Protein AF-A0A7S3SUM8-F1 (afdb_monomer_lite)

Radius of gyration: 12.82 Å; chains: 1; bounding box: 30×28×34 Å

Sequence (100 aa):
RQQAAVVLANRAAANMGLRKAVAALADAQRAADLDPAYWKAHWRCGLALMMMGVRIERSEQAIAAFKRALSCDGLPPAERENVCKALEAAEHRLREGRDA

Structure (mmCIF, N/CA/C/O backbone):
data_AF-A0A7S3SUM8-F1
#
_entry.id   AF-A0A7S3SUM8-F1
#
loop_
_atom_site.group_PDB
_atom_site.id
_atom_site.type_symbol
_atom_site.label_atom_id
_atom_site.label_alt_id
_atom_site.label_comp_id
_atom_site.label_asym_id
_atom_site.label_entity_id
_atom_site.label_seq_id
_atom_site.pdbx_PDB_ins_code
_atom_site.Cartn_x
_atom_site.Cartn_y
_atom_site.Cartn_z
_atom_site.occupancy
_atom_site.B_iso_or_equiv
_atom_site.auth_seq_id
_atom_site.auth_comp_id
_atom_site.auth_asym_id
_atom_site.auth_atom_id
_atom_site.pdbx_PDB_model_num
ATOM 1 N N . ARG A 1 1 ? -18.098 -0.305 11.570 1.00 64.62 1 ARG A N 1
ATOM 2 C CA . ARG A 1 1 ? -17.381 -0.038 10.293 1.00 64.62 1 ARG A CA 1
ATOM 3 C C . ARG A 1 1 ? -15.864 -0.108 10.484 1.00 64.62 1 ARG A C 1
ATOM 5 O O . ARG A 1 1 ? -15.247 -0.940 9.838 1.00 64.62 1 ARG A O 1
ATOM 12 N N . GLN A 1 2 ? -15.292 0.623 11.446 1.00 75.12 2 GLN A N 1
ATOM 13 C CA . GLN A 1 2 ? -13.844 0.632 11.721 1.00 75.12 2 GLN A CA 1
ATOM 14 C C . GLN A 1 2 ? -13.228 -0.735 12.082 1.00 75.12 2 GLN A C 1
ATOM 16 O O . GLN A 1 2 ? -12.228 -1.136 11.498 1.00 75.12 2 GLN A O 1
ATOM 21 N N . GLN A 1 3 ? -13.857 -1.508 12.978 1.00 83.25 3 GLN A N 1
ATOM 22 C CA . GLN A 1 3 ? -13.370 -2.854 13.330 1.00 83.25 3 GLN A CA 1
ATOM 23 C C . GLN A 1 3 ? -13.282 -3.797 12.118 1.00 83.25 3 GLN A C 1
ATOM 25 O O . GLN A 1 3 ? -12.331 -4.566 12.005 1.00 83.25 3 GLN A O 1
ATOM 30 N N . ALA A 1 4 ? -14.228 -3.703 11.178 1.00 90.38 4 ALA A N 1
ATOM 31 C CA . ALA A 1 4 ? -14.198 -4.509 9.959 1.00 90.38 4 ALA A CA 1
ATOM 32 C C . ALA A 1 4 ? -13.012 -4.130 9.051 1.00 90.38 4 ALA A C 1
ATOM 34 O O . ALA A 1 4 ? -12.371 -5.021 8.496 1.00 90.38 4 ALA A O 1
ATOM 35 N N . ALA A 1 5 ? -12.667 -2.838 8.960 1.00 94.44 5 ALA A N 1
ATOM 36 C CA . ALA A 1 5 ? -11.485 -2.376 8.229 1.00 94.44 5 ALA A CA 1
ATOM 37 C C . ALA A 1 5 ? -10.183 -2.923 8.841 1.00 94.44 5 ALA A C 1
ATOM 39 O O . ALA A 1 5 ? -9.318 -3.414 8.118 1.00 94.44 5 ALA A O 1
ATOM 40 N N . VAL A 1 6 ? -10.065 -2.925 10.174 1.00 96.12 6 VAL A N 1
ATOM 41 C CA . VAL A 1 6 ? -8.894 -3.480 10.878 1.00 96.12 6 VAL A CA 1
ATOM 42 C C . VAL A 1 6 ? -8.730 -4.976 10.606 1.00 96.12 6 VAL A C 1
ATOM 44 O O . VAL A 1 6 ? -7.629 -5.421 10.275 1.00 96.12 6 VAL A O 1
ATOM 47 N N . VAL A 1 7 ? -9.815 -5.754 10.699 1.00 97.06 7 VAL A N 1
ATOM 48 C CA . VAL A 1 7 ? -9.784 -7.204 10.441 1.00 97.06 7 VAL A CA 1
ATOM 49 C C . VAL A 1 7 ? -9.359 -7.500 9.004 1.00 97.06 7 VAL A C 1
ATOM 51 O O . VAL A 1 7 ? -8.460 -8.313 8.790 1.00 97.06 7 VAL A O 1
ATOM 54 N N . LEU A 1 8 ? -9.949 -6.813 8.023 1.00 97.94 8 LEU A N 1
ATOM 55 C CA . LEU A 1 8 ? -9.584 -6.976 6.616 1.00 97.94 8 LEU A CA 1
ATOM 56 C C . LEU A 1 8 ? -8.125 -6.601 6.366 1.00 97.94 8 LEU A C 1
ATOM 58 O O . LEU A 1 8 ? -7.400 -7.350 5.721 1.00 97.94 8 LEU A O 1
ATOM 62 N N . ALA A 1 9 ? -7.648 -5.502 6.943 1.00 97.06 9 ALA A N 1
ATOM 63 C CA . ALA A 1 9 ? -6.266 -5.090 6.760 1.00 97.06 9 ALA A CA 1
ATOM 64 C C . ALA A 1 9 ? -5.272 -6.067 7.427 1.00 97.06 9 ALA A C 1
ATOM 66 O O . ALA A 1 9 ? -4.177 -6.290 6.911 1.00 97.06 9 ALA A O 1
ATOM 67 N N . ASN A 1 10 ? -5.638 -6.700 8.544 1.00 97.88 10 ASN A N 1
ATOM 68 C CA . ASN A 1 10 ? -4.828 -7.766 9.140 1.00 97.88 10 ASN A CA 1
ATOM 69 C C . ASN A 1 10 ? -4.833 -9.038 8.280 1.00 97.88 10 ASN A C 1
ATOM 71 O O . ASN A 1 10 ? -3.781 -9.648 8.093 1.00 97.88 10 ASN A O 1
ATOM 75 N N . ARG A 1 11 ? -5.977 -9.399 7.686 1.00 98.31 11 ARG A N 1
ATOM 76 C CA . ARG A 1 11 ? -6.055 -10.500 6.715 1.00 98.31 11 ARG A CA 1
ATOM 77 C C . ARG A 1 11 ? -5.224 -10.214 5.462 1.00 98.31 11 ARG A C 1
ATOM 79 O O . ARG A 1 11 ? -4.518 -11.104 4.997 1.00 98.31 11 ARG A O 1
ATOM 86 N N . ALA A 1 12 ? -5.204 -8.966 4.989 1.00 98.50 12 ALA A N 1
ATOM 87 C CA . ALA A 1 12 ? -4.323 -8.530 3.910 1.00 98.50 12 ALA A CA 1
ATOM 88 C C . ALA A 1 12 ? -2.846 -8.769 4.259 1.00 98.50 12 ALA A C 1
ATOM 90 O O . ALA A 1 12 ? -2.104 -9.325 3.453 1.00 98.50 12 ALA A O 1
ATOM 91 N N . ALA A 1 13 ? -2.425 -8.418 5.480 1.00 98.44 13 ALA A N 1
ATOM 92 C CA . ALA A 1 13 ? -1.064 -8.676 5.949 1.00 98.44 13 ALA A CA 1
ATOM 93 C C . ALA A 1 13 ? -0.725 -10.176 5.989 1.00 98.44 13 ALA A C 1
ATOM 95 O O . ALA A 1 13 ? 0.343 -10.572 5.525 1.00 98.44 13 ALA A O 1
ATOM 96 N N . ALA A 1 14 ? -1.647 -11.018 6.466 1.00 98.56 14 ALA A N 1
ATOM 97 C CA . ALA A 1 14 ? -1.472 -12.469 6.441 1.00 98.56 14 ALA A CA 1
ATOM 98 C C . ALA A 1 14 ? -1.352 -13.005 5.001 1.00 98.56 14 ALA A C 1
ATOM 100 O O . ALA A 1 14 ? -0.454 -13.791 4.701 1.00 98.56 14 ALA A O 1
ATOM 101 N N . ASN A 1 15 ? -2.197 -12.528 4.082 1.00 98.62 15 ASN A N 1
ATOM 102 C CA . ASN A 1 15 ? -2.123 -12.880 2.664 1.00 98.62 15 ASN A CA 1
ATOM 103 C C . ASN A 1 15 ? -0.790 -12.456 2.025 1.00 98.62 15 ASN A C 1
ATOM 105 O O . ASN A 1 15 ? -0.248 -13.211 1.219 1.00 98.62 15 ASN A O 1
ATOM 109 N N . MET A 1 16 ? -0.220 -11.308 2.411 1.00 98.31 16 MET A N 1
ATOM 110 C CA . MET A 1 16 ? 1.124 -10.907 1.973 1.00 98.31 16 MET A CA 1
ATOM 111 C C . MET A 1 16 ? 2.204 -11.869 2.478 1.00 98.31 16 MET A C 1
ATOM 113 O O . MET A 1 16 ? 3.039 -12.301 1.686 1.00 98.31 16 MET A O 1
ATOM 117 N N . GLY A 1 17 ? 2.148 -12.281 3.749 1.00 98.00 17 GLY A N 1
ATOM 118 C CA . GLY A 1 17 ? 3.053 -13.303 4.298 1.00 98.00 17 GLY A CA 1
ATOM 119 C C . GLY A 1 17 ? 2.968 -14.645 3.558 1.00 98.00 17 GLY A C 1
ATOM 120 O O . GLY A 1 17 ? 3.977 -15.316 3.362 1.00 98.00 17 GLY A O 1
ATOM 121 N N . LEU A 1 18 ? 1.781 -14.990 3.049 1.00 98.25 18 LEU A N 1
ATOM 122 C CA . LEU A 1 18 ? 1.540 -16.166 2.203 1.00 98.25 18 LEU A CA 1
ATOM 123 C C . LEU A 1 18 ? 1.855 -15.940 0.711 1.00 98.25 18 LEU A C 1
ATOM 125 O O . LEU A 1 18 ? 1.533 -16.794 -0.113 1.00 98.25 18 LEU A O 1
ATOM 129 N N . ARG A 1 19 ? 2.435 -14.790 0.338 1.00 97.19 19 ARG A N 1
ATOM 130 C CA . ARG A 1 19 ? 2.706 -14.364 -1.050 1.00 97.19 19 ARG A CA 1
ATOM 131 C C . ARG A 1 19 ? 1.469 -14.311 -1.962 1.00 97.19 19 ARG A C 1
ATOM 133 O O . ARG A 1 19 ? 1.585 -14.299 -3.185 1.00 97.19 19 ARG A O 1
ATOM 140 N N . LYS A 1 20 ? 0.269 -14.204 -1.388 1.00 98.44 20 LYS A N 1
ATOM 141 C CA . LYS A 1 20 ? -1.006 -14.076 -2.110 1.00 98.44 20 LYS A CA 1
ATOM 142 C C . LYS A 1 20 ? -1.318 -12.605 -2.395 1.00 98.44 20 LYS A C 1
ATOM 144 O O . LYS A 1 20 ? -2.261 -12.044 -1.840 1.00 98.44 20 LYS A O 1
ATOM 149 N N . ALA A 1 21 ? -0.528 -11.978 -3.269 1.00 98.06 21 ALA A N 1
ATOM 150 C CA . ALA A 1 21 ? -0.596 -10.535 -3.529 1.00 98.06 21 ALA A CA 1
ATOM 151 C C . ALA A 1 21 ? -1.995 -10.047 -3.961 1.00 98.06 21 ALA A C 1
ATOM 153 O O . ALA A 1 21 ? -2.462 -9.017 -3.486 1.00 98.06 21 ALA A O 1
ATOM 154 N N . VAL A 1 22 ? -2.700 -10.798 -4.817 1.00 98.25 22 VAL A N 1
ATOM 155 C CA . VAL A 1 22 ? -4.041 -10.413 -5.309 1.00 98.25 22 VAL A CA 1
ATOM 156 C C . VAL A 1 22 ? -5.077 -10.418 -4.184 1.00 98.25 22 VAL A C 1
ATOM 158 O O . VAL A 1 22 ? -5.850 -9.472 -4.053 1.00 98.25 22 VAL A O 1
ATOM 161 N N . ALA A 1 23 ? -5.057 -11.447 -3.334 1.00 98.50 23 ALA A N 1
ATOM 162 C CA . ALA A 1 23 ? -5.947 -11.523 -2.178 1.00 98.50 23 ALA A CA 1
ATOM 163 C C . ALA A 1 23 ? -5.626 -10.428 -1.148 1.00 98.50 23 ALA A C 1
ATOM 165 O O . ALA A 1 23 ? -6.535 -9.817 -0.592 1.00 98.50 23 ALA A O 1
ATOM 166 N N . ALA A 1 24 ? -4.338 -10.140 -0.935 1.00 98.75 24 ALA A N 1
ATOM 167 C CA . ALA A 1 24 ? -3.911 -9.048 -0.070 1.00 98.75 24 ALA A CA 1
ATOM 168 C C . ALA A 1 24 ? -4.413 -7.687 -0.565 1.00 98.75 24 ALA A C 1
ATOM 170 O O . ALA A 1 24 ? -4.932 -6.910 0.234 1.00 98.75 24 ALA A O 1
ATOM 171 N N . LEU A 1 25 ? -4.305 -7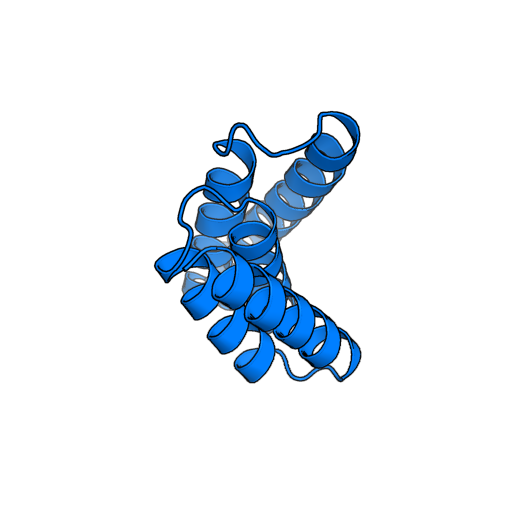.418 -1.869 1.00 98.69 25 LEU A N 1
ATOM 172 C CA . LEU A 1 25 ? -4.802 -6.180 -2.461 1.00 98.69 25 LEU A CA 1
ATOM 173 C C . LEU A 1 25 ? -6.318 -6.050 -2.290 1.00 98.69 25 LEU A C 1
ATOM 175 O O . LEU A 1 25 ? -6.783 -5.005 -1.851 1.00 98.69 25 LEU A O 1
ATOM 179 N N . ALA A 1 26 ? -7.081 -7.109 -2.575 1.00 98.62 26 ALA A N 1
ATOM 180 C CA . ALA A 1 26 ? -8.537 -7.091 -2.430 1.00 98.62 26 ALA A CA 1
ATOM 181 C C . ALA A 1 26 ? -8.973 -6.768 -0.988 1.00 98.62 26 ALA A C 1
ATOM 183 O O . ALA A 1 26 ? -9.852 -5.933 -0.769 1.00 98.62 26 ALA A O 1
ATOM 184 N N . ASP A 1 27 ? -8.322 -7.387 -0.001 1.00 98.62 27 ASP A N 1
ATOM 185 C CA . ASP A 1 27 ? -8.592 -7.134 1.415 1.00 98.62 27 ASP A CA 1
ATOM 186 C C . ASP A 1 27 ? -8.204 -5.715 1.842 1.00 98.62 27 ASP A C 1
ATOM 188 O O . ASP A 1 27 ? -8.959 -5.052 2.556 1.00 98.62 27 ASP A O 1
ATOM 192 N N . ALA A 1 28 ? -7.039 -5.238 1.400 1.00 98.50 28 ALA A N 1
ATOM 193 C CA . ALA A 1 28 ? -6.559 -3.901 1.718 1.00 98.50 28 ALA A CA 1
ATOM 194 C C . ALA A 1 28 ? -7.460 -2.817 1.103 1.00 98.50 28 ALA A C 1
ATOM 196 O O . ALA A 1 28 ? -7.810 -1.859 1.792 1.00 98.50 28 ALA A O 1
ATOM 197 N N . GLN A 1 29 ? -7.918 -3.009 -0.138 1.00 98.56 29 GLN A N 1
ATOM 198 C CA . GLN A 1 29 ? -8.825 -2.081 -0.812 1.00 98.56 29 GLN A CA 1
ATOM 199 C C . GLN A 1 29 ? -10.172 -2.011 -0.089 1.00 98.56 29 GLN A C 1
ATOM 201 O O . GLN A 1 29 ? -10.647 -0.931 0.246 1.00 98.56 29 GLN A O 1
ATOM 206 N N . ARG A 1 30 ? -10.736 -3.170 0.273 1.00 98.25 30 ARG A N 1
ATOM 207 C CA . ARG A 1 30 ? -11.982 -3.236 1.047 1.00 98.25 30 ARG A CA 1
ATOM 208 C C . ARG A 1 30 ? -11.837 -2.578 2.422 1.00 98.25 30 ARG A C 1
ATOM 210 O O . ARG A 1 30 ? -12.782 -1.965 2.909 1.00 98.25 30 ARG A O 1
ATOM 217 N N . ALA A 1 31 ? -10.673 -2.706 3.061 1.00 98.25 31 ALA A N 1
ATOM 218 C CA . ALA A 1 31 ? -10.388 -2.012 4.312 1.00 98.25 31 ALA A CA 1
ATOM 219 C C . ALA A 1 31 ? -10.340 -0.487 4.122 1.00 98.25 31 ALA A C 1
ATOM 221 O O . ALA A 1 31 ? -10.907 0.233 4.941 1.00 98.25 31 ALA A O 1
ATOM 222 N N . ALA A 1 32 ? -9.718 -0.010 3.041 1.00 97.69 32 ALA A N 1
ATOM 223 C CA . ALA A 1 32 ? -9.643 1.408 2.697 1.00 97.69 32 ALA A CA 1
ATOM 224 C C . ALA A 1 32 ? -11.022 2.002 2.361 1.00 97.69 32 ALA A C 1
ATOM 226 O O . ALA A 1 32 ? -11.309 3.128 2.759 1.00 97.69 32 ALA A O 1
ATOM 227 N N . ASP A 1 33 ? -11.897 1.239 1.702 1.00 97.19 33 ASP A N 1
ATOM 228 C CA . ASP A 1 33 ? -13.274 1.661 1.410 1.00 97.19 33 ASP A CA 1
ATOM 229 C C . ASP A 1 33 ? -14.115 1.805 2.691 1.00 97.19 33 ASP A C 1
ATOM 231 O O . ASP A 1 33 ? -14.978 2.676 2.796 1.00 97.19 33 ASP A O 1
ATOM 235 N N . LEU A 1 34 ? -13.880 0.935 3.681 1.00 97.31 34 LEU A N 1
ATOM 236 C CA . LEU A 1 34 ? -14.604 0.945 4.955 1.00 97.31 34 LEU A CA 1
ATOM 237 C C . LEU A 1 34 ? -14.112 2.021 5.925 1.00 97.31 34 LEU A C 1
ATOM 239 O O . LEU A 1 34 ? -14.911 2.523 6.720 1.00 97.31 34 LEU A O 1
ATOM 243 N N . ASP A 1 35 ? -12.815 2.320 5.898 1.00 96.38 35 ASP A N 1
ATOM 244 C CA . ASP A 1 35 ? -12.200 3.398 6.665 1.00 96.38 35 ASP A CA 1
ATOM 245 C C . ASP A 1 35 ? -11.140 4.125 5.817 1.00 96.38 35 ASP A C 1
ATOM 247 O O . ASP A 1 35 ? -9.958 3.758 5.828 1.00 96.38 35 ASP A O 1
ATOM 251 N N . PRO A 1 36 ? -11.541 5.194 5.104 1.00 95.94 36 PRO A N 1
ATOM 252 C CA . PRO A 1 36 ? -10.632 5.969 4.267 1.00 95.94 36 PRO A CA 1
ATOM 253 C C . PRO A 1 36 ? -9.505 6.679 5.027 1.00 95.94 36 PRO A C 1
ATOM 255 O O . PRO A 1 36 ? -8.541 7.095 4.380 1.00 95.94 36 PRO A O 1
ATOM 258 N N . ALA A 1 37 ? -9.610 6.831 6.353 1.00 95.38 37 ALA A N 1
ATOM 259 C CA . ALA A 1 37 ? -8.586 7.439 7.206 1.00 95.38 37 ALA A CA 1
ATOM 260 C C . ALA A 1 37 ? -7.599 6.404 7.777 1.00 95.38 37 ALA A C 1
ATOM 262 O O . ALA A 1 37 ? -6.605 6.762 8.418 1.00 95.38 37 ALA A O 1
ATOM 263 N N . TYR A 1 38 ? -7.835 5.109 7.544 1.00 96.31 38 TYR A N 1
ATOM 264 C CA . TYR A 1 38 ? -6.983 4.054 8.066 1.00 96.31 38 TYR A CA 1
ATOM 265 C C . TYR A 1 38 ? -5.721 3.876 7.219 1.00 96.31 38 TYR A C 1
ATOM 267 O O . TYR A 1 38 ? -5.678 3.095 6.268 1.00 96.31 38 TYR A O 1
ATOM 275 N N . TRP A 1 39 ? -4.649 4.570 7.606 1.00 97.75 39 TRP A N 1
ATOM 276 C CA . TRP A 1 39 ? -3.382 4.589 6.865 1.00 97.75 39 TRP A CA 1
ATOM 277 C C . TRP A 1 39 ? -2.827 3.192 6.541 1.00 97.75 39 TRP A C 1
ATOM 279 O O . TRP A 1 39 ? -2.275 2.987 5.460 1.00 97.75 39 TRP A O 1
ATOM 289 N N . LYS A 1 40 ? -3.008 2.206 7.438 1.00 97.75 40 LYS A N 1
ATOM 290 C CA . LYS A 1 40 ? -2.526 0.831 7.225 1.00 97.75 40 LYS A CA 1
ATOM 291 C C . LYS A 1 40 ? -3.226 0.144 6.057 1.00 97.75 40 LYS A C 1
ATOM 293 O O . LYS A 1 40 ? -2.626 -0.740 5.458 1.00 97.75 40 LYS A O 1
ATOM 298 N N . ALA A 1 41 ? -4.472 0.494 5.741 1.00 98.12 41 ALA A N 1
ATOM 299 C CA . ALA A 1 41 ? -5.163 -0.068 4.585 1.00 98.12 41 ALA A CA 1
ATOM 300 C C . ALA A 1 41 ? -4.476 0.381 3.289 1.00 98.12 41 ALA A C 1
ATOM 302 O O . ALA A 1 41 ? -4.004 -0.457 2.524 1.00 98.12 41 ALA A O 1
ATOM 303 N N . HIS A 1 42 ? -4.293 1.693 3.122 1.00 98.56 42 HIS A N 1
ATOM 304 C CA . HIS A 1 42 ? -3.603 2.282 1.968 1.00 98.56 42 HIS A CA 1
ATOM 305 C C . HIS A 1 42 ? -2.150 1.808 1.848 1.00 98.56 42 HIS A C 1
ATOM 307 O O . HIS A 1 42 ? -1.704 1.426 0.769 1.00 98.56 42 HIS A O 1
ATOM 313 N N . TRP A 1 43 ? -1.433 1.738 2.973 1.00 98.56 43 TRP A N 1
ATOM 314 C CA . TRP A 1 43 ? -0.086 1.168 3.042 1.00 98.56 43 TRP A CA 1
ATOM 315 C C . TRP A 1 43 ? -0.034 -0.252 2.470 1.00 98.56 43 TRP A C 1
ATOM 317 O O . TRP A 1 43 ? 0.790 -0.568 1.612 1.00 98.56 43 TRP A O 1
ATOM 327 N N . ARG A 1 44 ? -0.960 -1.110 2.909 1.00 98.44 44 ARG A N 1
ATOM 328 C CA . ARG A 1 44 ? -1.032 -2.509 2.480 1.00 98.44 44 ARG A CA 1
ATOM 329 C C . ARG A 1 44 ? -1.494 -2.651 1.026 1.00 98.44 44 ARG A C 1
ATOM 331 O O . ARG A 1 44 ? -1.020 -3.572 0.367 1.00 98.44 44 ARG A O 1
ATOM 338 N N . CYS A 1 45 ? -2.326 -1.744 0.499 1.00 98.69 45 CYS A N 1
ATOM 339 C CA . CYS A 1 45 ? -2.631 -1.693 -0.938 1.00 98.69 45 CYS A CA 1
ATOM 340 C C . CYS A 1 45 ? -1.354 -1.475 -1.757 1.00 98.69 45 CYS A C 1
ATOM 342 O O . CYS A 1 45 ? -1.079 -2.235 -2.686 1.00 98.69 45 CYS A O 1
ATOM 344 N N . GLY A 1 46 ? -0.549 -0.476 -1.378 1.00 98.56 46 GLY A N 1
ATOM 345 C CA . GLY A 1 46 ? 0.707 -0.167 -2.059 1.00 98.56 46 GLY A CA 1
ATOM 346 C C . GLY A 1 46 ? 1.689 -1.337 -2.020 1.00 98.56 46 GLY A C 1
ATOM 347 O O . GLY A 1 46 ? 2.189 -1.754 -3.063 1.00 98.56 46 GLY A O 1
ATOM 348 N N . LEU A 1 47 ? 1.900 -1.944 -0.847 1.00 98.56 47 LEU A N 1
ATOM 349 C CA . LEU A 1 47 ? 2.773 -3.117 -0.720 1.00 98.56 47 LEU A CA 1
ATOM 350 C C . LEU A 1 47 ? 2.279 -4.307 -1.557 1.00 98.56 47 LEU A C 1
ATOM 352 O O . LEU A 1 47 ? 3.073 -4.932 -2.259 1.00 98.56 47 LEU A O 1
ATOM 356 N N . ALA A 1 48 ? 0.976 -4.601 -1.543 1.00 98.62 48 ALA A N 1
ATOM 357 C CA . ALA A 1 48 ? 0.412 -5.696 -2.328 1.00 98.62 48 ALA A CA 1
ATOM 358 C C . ALA A 1 48 ? 0.594 -5.480 -3.843 1.00 98.62 48 ALA A C 1
ATOM 360 O O . ALA A 1 48 ? 0.922 -6.425 -4.559 1.00 98.62 48 ALA A O 1
ATOM 361 N N . LEU A 1 49 ? 0.450 -4.244 -4.332 1.00 98.62 49 LEU A N 1
ATOM 362 C CA . LEU A 1 49 ? 0.732 -3.874 -5.727 1.00 98.62 49 LEU A CA 1
ATOM 363 C C . LEU A 1 49 ? 2.225 -3.974 -6.072 1.00 98.62 49 LEU A C 1
ATOM 365 O O . LEU A 1 49 ? 2.577 -4.327 -7.202 1.00 98.62 49 LEU A O 1
ATOM 369 N N . MET A 1 50 ? 3.105 -3.678 -5.112 1.00 98.12 50 MET A N 1
ATOM 370 C CA . MET A 1 50 ? 4.555 -3.831 -5.262 1.00 98.12 50 MET A CA 1
ATOM 371 C C . MET A 1 50 ? 4.993 -5.301 -5.313 1.00 98.12 50 MET A C 1
ATOM 373 O O . MET A 1 50 ? 5.944 -5.621 -6.018 1.00 98.12 50 MET A O 1
ATOM 377 N N . MET A 1 51 ? 4.265 -6.205 -4.649 1.00 97.69 51 MET A N 1
ATOM 378 C CA . MET A 1 51 ? 4.504 -7.655 -4.708 1.00 97.69 51 MET A CA 1
ATOM 379 C C . MET A 1 51 ? 4.090 -8.307 -6.036 1.00 97.69 51 MET A C 1
ATOM 381 O O . MET A 1 51 ? 4.489 -9.437 -6.316 1.00 97.69 51 MET A O 1
ATOM 385 N N . MET A 1 52 ? 3.247 -7.647 -6.833 1.00 96.44 52 MET A N 1
ATOM 386 C CA . MET A 1 52 ? 2.839 -8.143 -8.148 1.00 96.44 52 MET A CA 1
ATOM 387 C C . MET A 1 52 ? 3.887 -7.811 -9.213 1.00 96.44 52 MET A C 1
ATOM 389 O O . MET A 1 52 ? 4.669 -6.874 -9.064 1.00 96.44 52 MET A O 1
ATOM 393 N N . GLY A 1 53 ? 3.851 -8.545 -10.330 1.00 91.50 53 GLY A N 1
ATOM 394 C CA . GLY A 1 53 ? 4.728 -8.283 -11.473 1.00 91.50 53 GLY A CA 1
ATOM 395 C C . GLY A 1 53 ? 4.650 -6.833 -11.963 1.00 91.50 53 GLY A C 1
ATOM 396 O O . GLY A 1 53 ? 3.571 -6.220 -11.938 1.00 91.50 53 GLY A O 1
ATOM 397 N N . VAL A 1 54 ? 5.799 -6.326 -12.416 1.00 92.44 54 VAL A N 1
ATOM 398 C CA . VAL A 1 54 ? 6.007 -4.942 -12.856 1.00 92.44 54 VAL A CA 1
ATOM 399 C C . VAL A 1 54 ? 5.046 -4.600 -13.990 1.00 92.44 54 VAL A C 1
ATOM 401 O O . VAL A 1 54 ? 4.992 -5.289 -15.006 1.00 92.44 54 VAL A O 1
ATOM 404 N N . ARG A 1 55 ? 4.253 -3.548 -13.781 1.00 95.75 55 ARG A N 1
ATOM 405 C CA . ARG A 1 55 ? 3.403 -2.897 -14.783 1.00 95.75 55 ARG A CA 1
ATOM 406 C C . ARG A 1 55 ? 3.305 -1.422 -14.439 1.00 95.75 55 ARG A C 1
ATOM 408 O O . ARG A 1 55 ? 3.202 -1.104 -13.251 1.00 95.75 55 ARG A O 1
ATOM 415 N N . ILE A 1 56 ? 3.282 -0.563 -15.455 1.00 97.06 56 ILE A N 1
ATOM 416 C CA . ILE A 1 56 ? 3.180 0.893 -15.293 1.00 97.06 56 ILE A CA 1
ATOM 417 C C . ILE A 1 56 ? 1.953 1.232 -14.441 1.00 97.06 56 ILE A C 1
ATOM 419 O O . ILE A 1 56 ? 2.101 1.820 -13.369 1.00 97.06 56 ILE A O 1
ATOM 423 N N . GLU A 1 57 ? 0.775 0.725 -14.818 1.00 97.44 57 GLU A N 1
ATOM 424 C CA . GLU A 1 57 ? -0.475 0.997 -14.092 1.00 97.44 57 GLU A CA 1
ATOM 425 C C . GLU A 1 57 ? -0.405 0.582 -12.610 1.00 97.44 57 GLU A C 1
ATOM 427 O O . GLU A 1 57 ? -0.931 1.261 -11.729 1.00 97.44 57 GLU A O 1
ATOM 432 N N . ARG A 1 58 ? 0.262 -0.539 -12.297 1.00 97.38 58 ARG A N 1
ATOM 433 C CA . ARG A 1 58 ? 0.391 -1.015 -10.908 1.00 97.38 58 ARG A CA 1
ATOM 434 C C . ARG A 1 58 ? 1.358 -0.164 -10.100 1.00 97.38 58 ARG A C 1
ATOM 436 O O . ARG A 1 58 ? 1.162 -0.010 -8.897 1.00 97.38 58 ARG A O 1
ATOM 443 N N . SER A 1 59 ? 2.420 0.345 -10.717 1.00 98.31 59 SER A N 1
ATOM 444 C CA . SER A 1 59 ? 3.338 1.286 -10.068 1.00 98.31 59 SER A CA 1
ATOM 445 C C . SER A 1 59 ? 2.629 2.598 -9.751 1.00 98.31 59 SER A C 1
ATOM 447 O O . SER A 1 59 ? 2.724 3.073 -8.624 1.00 98.31 59 SER A O 1
ATOM 449 N N . GLU A 1 60 ? 1.828 3.119 -10.678 1.00 98.50 60 GLU A N 1
ATOM 450 C CA . GLU A 1 60 ? 1.024 4.327 -10.457 1.00 98.50 60 GLU A CA 1
ATOM 451 C C . GLU A 1 60 ? 0.001 4.142 -9.327 1.00 98.50 60 GLU A C 1
ATOM 453 O O . GLU A 1 60 ? -0.094 4.981 -8.428 1.00 98.50 60 GLU A O 1
ATOM 458 N N . GLN A 1 61 ? -0.705 3.007 -9.303 1.00 98.56 61 GLN A N 1
ATOM 459 C CA . GLN A 1 61 ? -1.632 2.678 -8.215 1.00 98.56 61 GLN A CA 1
ATOM 460 C C . GLN A 1 61 ? -0.916 2.536 -6.861 1.00 98.56 61 GLN A C 1
ATOM 462 O O . GLN A 1 61 ? -1.440 2.991 -5.843 1.00 98.56 61 GLN A O 1
ATOM 467 N N . ALA A 1 62 ? 0.285 1.946 -6.830 1.00 98.75 62 ALA A N 1
ATOM 468 C CA . ALA A 1 62 ? 1.061 1.808 -5.598 1.00 98.75 62 ALA A CA 1
ATOM 469 C C . ALA A 1 62 ? 1.492 3.177 -5.051 1.00 98.75 62 ALA A C 1
ATOM 471 O O . ALA A 1 62 ? 1.303 3.456 -3.868 1.00 98.75 62 ALA A O 1
ATOM 472 N N . ILE A 1 63 ? 1.988 4.057 -5.926 1.00 98.81 63 ILE A N 1
ATOM 473 C CA . ILE A 1 63 ? 2.336 5.447 -5.602 1.00 98.81 63 ILE A CA 1
ATOM 474 C C . ILE A 1 63 ? 1.126 6.181 -5.018 1.00 98.81 63 ILE A C 1
ATOM 476 O O . ILE A 1 63 ? 1.234 6.816 -3.967 1.00 98.81 63 ILE A O 1
ATOM 480 N N . ALA A 1 64 ? -0.038 6.077 -5.666 1.00 98.69 64 ALA A N 1
ATOM 481 C CA . ALA A 1 64 ? -1.266 6.707 -5.188 1.00 98.69 64 ALA A CA 1
ATOM 482 C C . ALA A 1 64 ? -1.663 6.199 -3.791 1.00 98.69 64 ALA A C 1
ATOM 484 O O . ALA A 1 64 ? -1.996 6.999 -2.913 1.00 98.69 64 ALA A O 1
ATOM 485 N N . ALA A 1 65 ? -1.563 4.889 -3.553 1.00 98.69 65 ALA A N 1
ATOM 486 C CA . ALA A 1 65 ? -1.863 4.285 -2.260 1.00 98.69 65 ALA A CA 1
ATOM 487 C C . ALA A 1 65 ? -0.899 4.762 -1.157 1.00 98.69 65 ALA A C 1
ATOM 489 O O . ALA A 1 65 ? -1.340 5.154 -0.076 1.00 98.69 65 ALA A O 1
ATOM 490 N N . PHE A 1 66 ? 0.409 4.821 -1.424 1.00 98.81 66 PHE A N 1
ATOM 491 C CA . PHE A 1 66 ? 1.379 5.328 -0.449 1.00 98.81 66 PHE A CA 1
ATOM 492 C C . PHE A 1 66 ? 1.194 6.819 -0.155 1.00 98.81 66 PHE A C 1
ATOM 494 O O . PHE A 1 66 ? 1.204 7.218 1.010 1.00 98.81 66 PHE A O 1
ATOM 501 N N . LYS A 1 67 ? 0.919 7.641 -1.175 1.00 98.69 67 LYS A N 1
ATOM 502 C CA . LYS A 1 67 ? 0.560 9.056 -0.978 1.00 98.69 67 LYS A CA 1
ATOM 503 C C . LYS A 1 67 ? -0.697 9.202 -0.126 1.00 98.69 67 LYS A C 1
ATOM 505 O O . LYS A 1 67 ? -0.742 10.056 0.759 1.00 98.69 67 LYS A O 1
ATOM 510 N N . ARG A 1 68 ? -1.695 8.333 -0.322 1.00 98.38 68 ARG A N 1
ATOM 511 C CA . ARG A 1 68 ? -2.894 8.334 0.517 1.00 98.38 68 ARG A CA 1
ATOM 512 C C . ARG A 1 68 ? -2.575 7.960 1.964 1.00 98.38 68 ARG A C 1
ATOM 514 O O . ARG A 1 68 ? -3.047 8.654 2.864 1.00 98.38 68 ARG A O 1
ATOM 521 N N . ALA A 1 69 ? -1.729 6.956 2.198 1.00 98.38 69 ALA A N 1
ATOM 522 C CA . ALA A 1 69 ? -1.260 6.608 3.541 1.00 98.38 69 ALA A CA 1
ATOM 523 C C . ALA A 1 69 ? -0.555 7.792 4.233 1.00 98.38 69 ALA A C 1
ATOM 525 O O . ALA A 1 69 ? -0.869 8.085 5.383 1.00 98.38 69 ALA A O 1
ATOM 526 N N . LEU A 1 70 ? 0.316 8.521 3.520 1.00 98.31 70 LEU A N 1
ATOM 527 C CA . LEU A 1 70 ? 1.007 9.719 4.029 1.00 98.31 70 LEU A CA 1
ATOM 528 C C . LEU A 1 70 ? 0.071 10.891 4.358 1.00 98.31 70 LEU A C 1
ATOM 530 O O . LEU A 1 70 ? 0.437 11.750 5.160 1.00 98.31 70 LEU A O 1
ATOM 534 N N . SER A 1 71 ? -1.108 10.940 3.731 1.00 97.62 71 SER A N 1
ATOM 535 C CA . SER A 1 71 ? -2.123 11.975 3.975 1.00 97.62 71 SER A CA 1
ATOM 536 C C . SER A 1 71 ? -3.068 11.663 5.140 1.00 97.62 71 SER A C 1
ATOM 538 O O . SER A 1 71 ? -3.934 12.473 5.445 1.00 97.62 71 SER A O 1
ATOM 540 N N . CYS A 1 72 ? -2.956 10.484 5.758 1.00 96.75 72 CYS A N 1
ATOM 541 C CA . CYS A 1 72 ? -3.818 10.088 6.868 1.00 96.75 72 CYS A CA 1
ATOM 542 C C . CYS A 1 72 ? -3.237 10.565 8.207 1.00 96.75 72 CYS A C 1
ATOM 544 O O . CYS A 1 72 ? -2.130 10.168 8.567 1.00 96.75 72 CYS A O 1
ATOM 546 N N . ASP A 1 73 ? -4.020 11.308 8.992 1.00 92.00 73 ASP A N 1
ATOM 547 C CA . ASP A 1 73 ? -3.597 11.836 10.304 1.00 92.00 73 ASP A CA 1
ATOM 548 C C . ASP A 1 73 ? -3.205 10.741 11.308 1.00 92.00 73 ASP A C 1
ATOM 550 O O . ASP A 1 73 ? -2.389 10.953 12.201 1.00 92.00 73 ASP A O 1
ATOM 554 N N . GLY A 1 74 ? -3.762 9.537 11.151 1.00 92.44 74 GLY A N 1
ATOM 555 C CA . GLY A 1 74 ? -3.466 8.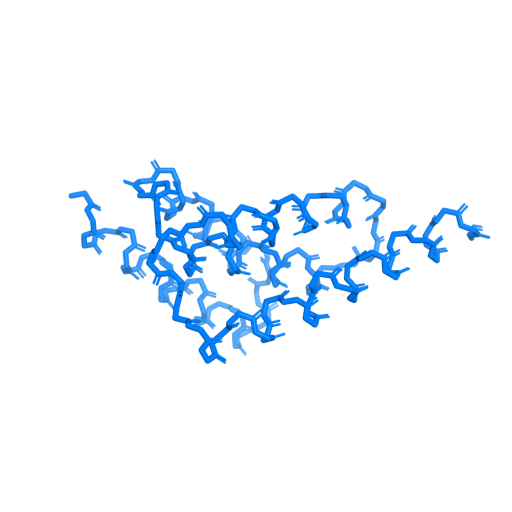392 12.011 1.00 92.44 74 GLY A CA 1
ATOM 556 C C . GLY A 1 74 ? -2.110 7.721 11.756 1.00 92.44 74 GLY A C 1
ATOM 557 O O . GLY A 1 74 ? -1.824 6.723 12.422 1.00 92.44 74 GLY A O 1
ATOM 558 N N . LEU A 1 75 ? -1.314 8.185 10.782 1.00 96.81 75 LEU A N 1
ATOM 559 C CA . LEU A 1 75 ? 0.015 7.645 10.477 1.00 96.81 75 LEU A CA 1
ATOM 560 C C . LEU A 1 75 ? 1.040 8.111 11.529 1.00 96.81 75 LEU A C 1
ATOM 562 O O . LEU A 1 75 ? 1.349 9.303 11.587 1.00 96.81 75 LEU A O 1
ATOM 566 N N . PRO A 1 76 ? 1.628 7.201 12.329 1.00 96.69 76 PRO A N 1
ATOM 567 C CA . PRO A 1 76 ? 2.642 7.579 13.304 1.00 96.69 76 PRO A CA 1
ATOM 568 C C . PRO A 1 76 ? 3.895 8.146 12.617 1.00 96.69 76 PRO A C 1
ATOM 570 O O . PRO A 1 76 ? 4.321 7.591 11.600 1.00 96.69 76 PRO A O 1
ATOM 573 N N . PRO A 1 77 ? 4.562 9.166 13.192 1.00 94.62 77 PRO A N 1
ATOM 574 C CA . PRO A 1 77 ? 5.808 9.705 12.643 1.00 94.62 77 PRO A CA 1
ATOM 575 C C . PRO A 1 77 ? 6.885 8.638 12.412 1.00 94.62 77 PRO A C 1
ATOM 577 O O . PRO A 1 77 ? 7.556 8.662 11.387 1.00 94.62 77 PRO A O 1
ATOM 580 N N . ALA A 1 78 ? 6.982 7.657 13.315 1.00 94.31 78 ALA A N 1
ATOM 581 C CA . ALA A 1 78 ? 7.923 6.542 13.206 1.00 94.31 78 ALA A CA 1
ATOM 582 C C . ALA A 1 78 ? 7.673 5.640 11.980 1.00 94.31 78 ALA A C 1
ATOM 584 O O . ALA A 1 78 ? 8.605 5.046 11.453 1.00 94.31 78 ALA A O 1
ATOM 585 N N . GLU A 1 79 ? 6.429 5.548 11.503 1.00 96.19 79 GLU A N 1
ATOM 586 C CA . GLU A 1 79 ? 6.082 4.749 10.321 1.00 96.19 79 GLU A CA 1
ATOM 587 C C . GLU A 1 79 ? 6.144 5.568 9.030 1.00 96.19 79 GLU A C 1
ATOM 589 O O . GLU A 1 79 ? 6.227 5.003 7.942 1.00 96.19 79 GLU A O 1
ATOM 594 N N . ARG A 1 80 ? 6.138 6.904 9.119 1.00 97.12 80 ARG A N 1
ATOM 595 C CA . ARG A 1 80 ? 6.179 7.789 7.949 1.00 97.12 80 ARG A CA 1
ATOM 596 C C . ARG A 1 80 ? 7.414 7.540 7.087 1.00 97.12 80 ARG A C 1
ATOM 598 O O . ARG A 1 80 ? 7.298 7.539 5.866 1.00 97.12 80 ARG A O 1
ATOM 605 N N . GLU A 1 81 ? 8.562 7.275 7.708 1.00 97.00 81 GLU A N 1
ATOM 606 C CA . GLU A 1 81 ? 9.798 6.943 6.993 1.00 97.00 81 GLU A CA 1
ATOM 607 C C . GLU A 1 81 ? 9.661 5.646 6.183 1.00 97.00 81 GLU A C 1
ATOM 609 O O . GLU A 1 81 ? 10.039 5.608 5.012 1.00 97.00 81 GLU A O 1
ATOM 614 N N . ASN A 1 82 ? 9.053 4.607 6.766 1.00 97.38 82 ASN A N 1
ATOM 615 C CA . ASN A 1 82 ? 8.766 3.361 6.053 1.00 97.38 82 ASN A CA 1
ATOM 616 C C . ASN A 1 82 ? 7.864 3.634 4.846 1.00 97.38 8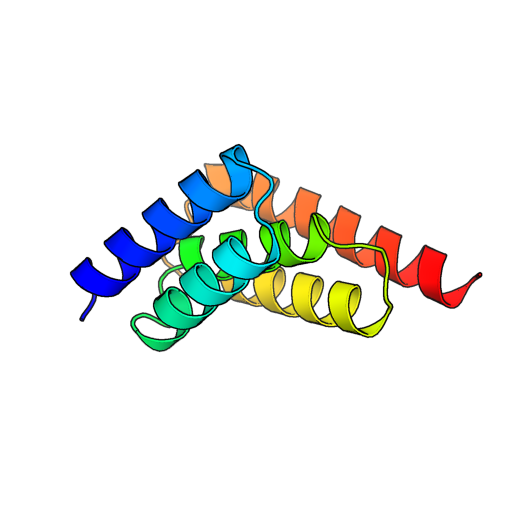2 ASN A C 1
ATOM 618 O O . ASN A 1 82 ? 8.123 3.116 3.756 1.00 97.38 82 ASN A O 1
ATOM 622 N N . VAL A 1 83 ? 6.852 4.496 5.017 1.00 98.31 83 VAL A N 1
ATOM 623 C CA . VAL A 1 83 ? 5.952 4.861 3.921 1.00 98.31 83 VAL A CA 1
ATOM 624 C C . VAL A 1 83 ? 6.657 5.596 2.789 1.00 98.31 83 VAL A C 1
ATOM 626 O O . VAL A 1 83 ? 6.454 5.248 1.624 1.00 98.31 83 VAL A O 1
ATOM 629 N N . CYS A 1 84 ? 7.527 6.550 3.115 1.00 98.31 84 CYS A N 1
ATOM 630 C CA . CYS A 1 84 ? 8.332 7.261 2.125 1.00 98.31 84 CYS A CA 1
ATOM 631 C C . CYS A 1 84 ? 9.259 6.315 1.353 1.00 98.31 84 CYS A C 1
ATOM 633 O O . CYS A 1 84 ? 9.268 6.351 0.127 1.00 98.31 84 CYS A O 1
ATOM 635 N N . LYS A 1 85 ? 9.956 5.401 2.037 1.00 98.44 85 LYS A N 1
ATOM 636 C CA . LYS A 1 85 ? 10.853 4.432 1.383 1.00 98.44 85 LYS A CA 1
ATOM 637 C C . LYS A 1 85 ? 10.128 3.549 0.367 1.00 98.44 8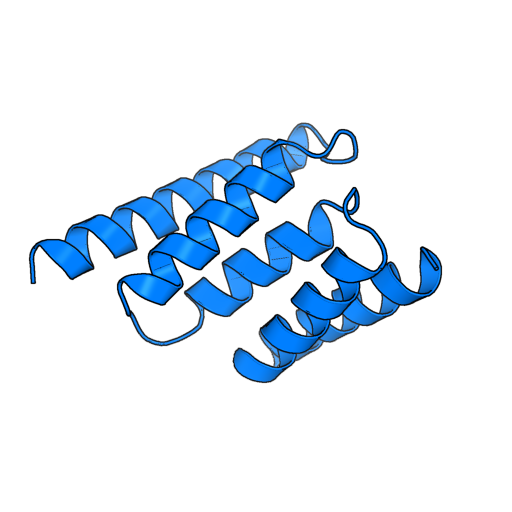5 LYS A C 1
ATOM 639 O O . LYS A 1 85 ? 10.632 3.308 -0.728 1.00 98.44 85 LYS A O 1
ATOM 644 N N . ALA A 1 86 ? 8.929 3.065 0.693 1.00 98.25 86 ALA A N 1
ATOM 645 C CA . ALA A 1 86 ? 8.168 2.265 -0.268 1.00 98.25 86 ALA A CA 1
ATOM 646 C C . ALA A 1 86 ? 7.565 3.108 -1.402 1.00 98.25 86 ALA A C 1
ATOM 648 O O . ALA A 1 86 ? 7.444 2.609 -2.522 1.00 98.25 86 ALA A O 1
ATOM 649 N N . LEU A 1 87 ? 7.221 4.374 -1.140 1.00 98.75 87 LEU A N 1
ATOM 650 C CA . LEU A 1 87 ? 6.833 5.320 -2.185 1.00 98.75 87 LEU A CA 1
ATOM 651 C C . LEU A 1 87 ? 7.980 5.535 -3.181 1.00 98.75 87 LEU A C 1
ATOM 653 O O . LEU A 1 87 ? 7.769 5.375 -4.379 1.00 98.75 87 LEU A O 1
ATOM 657 N N . GLU A 1 88 ? 9.191 5.804 -2.695 1.00 98.56 88 GLU A N 1
ATOM 658 C CA . GLU A 1 88 ? 10.391 5.961 -3.526 1.00 98.56 88 GLU A CA 1
ATOM 659 C C 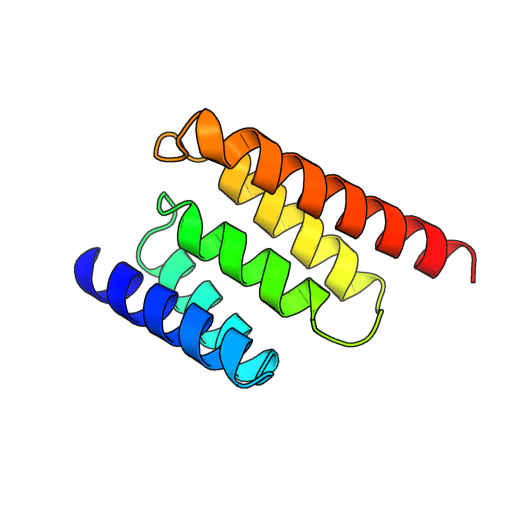. GLU A 1 88 ? 10.667 4.708 -4.365 1.00 98.56 88 GLU A C 1
ATOM 661 O O . GLU A 1 88 ? 10.940 4.805 -5.563 1.00 98.56 88 GLU A O 1
ATOM 666 N N . ALA A 1 89 ? 10.524 3.517 -3.774 1.00 98.25 89 ALA A N 1
ATOM 667 C CA . ALA A 1 89 ? 10.656 2.254 -4.496 1.00 98.25 89 ALA A CA 1
ATOM 668 C C . ALA A 1 89 ? 9.592 2.091 -5.599 1.00 98.25 89 ALA A C 1
ATOM 670 O O . ALA A 1 89 ? 9.891 1.592 -6.685 1.00 98.25 89 ALA A O 1
ATOM 671 N N . ALA A 1 90 ? 8.350 2.520 -5.356 1.00 98.38 90 ALA A N 1
ATOM 672 C CA . ALA A 1 90 ? 7.290 2.483 -6.3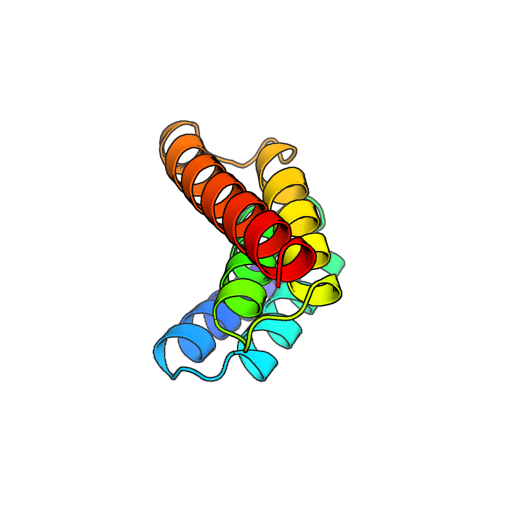62 1.00 98.38 90 ALA A CA 1
ATOM 673 C C . ALA A 1 90 ? 7.525 3.492 -7.498 1.00 98.38 90 ALA A C 1
ATOM 675 O O . ALA A 1 90 ? 7.282 3.171 -8.662 1.00 98.38 90 ALA A O 1
ATOM 676 N N . GLU A 1 91 ? 8.039 4.681 -7.179 1.00 98.38 91 GLU A N 1
ATOM 677 C CA . GLU A 1 91 ? 8.443 5.690 -8.163 1.00 98.38 91 GLU A CA 1
ATOM 678 C C . GLU A 1 91 ? 9.632 5.217 -9.002 1.00 98.38 91 GLU A C 1
ATOM 680 O O . GLU A 1 91 ? 9.631 5.402 -10.217 1.00 98.38 91 GLU A O 1
ATOM 685 N N . HIS A 1 92 ? 10.608 4.549 -8.385 1.00 97.50 92 HIS A N 1
ATOM 686 C CA . HIS A 1 92 ? 11.709 3.908 -9.099 1.00 97.50 92 HIS A CA 1
ATOM 687 C C . HIS A 1 92 ? 11.199 2.849 -10.075 1.00 97.50 92 HIS A C 1
ATOM 689 O O . HIS A 1 92 ? 11.489 2.927 -11.266 1.00 97.50 92 HIS A O 1
ATOM 695 N N . ARG A 1 93 ? 10.348 1.930 -9.595 1.00 96.69 93 ARG A N 1
ATOM 696 C CA . ARG A 1 93 ? 9.728 0.888 -10.424 1.00 96.69 93 ARG A CA 1
ATOM 697 C C . ARG A 1 93 ? 8.937 1.473 -11.599 1.00 96.69 93 ARG A C 1
ATOM 699 O O . ARG A 1 93 ? 8.878 0.862 -12.662 1.00 96.69 93 ARG A O 1
ATOM 706 N N . LEU A 1 94 ? 8.287 2.627 -11.413 1.00 97.62 94 LEU A N 1
ATOM 707 C CA . LEU A 1 94 ? 7.583 3.327 -12.490 1.00 97.62 94 LEU A CA 1
ATOM 708 C C . LEU A 1 94 ? 8.548 3.900 -13.532 1.00 97.62 94 LEU A C 1
ATOM 710 O O . LEU A 1 94 ? 8.266 3.771 -14.718 1.00 97.62 94 LEU A O 1
ATOM 714 N N . ARG A 1 95 ? 9.648 4.533 -13.102 1.00 96.44 95 ARG A N 1
ATOM 715 C CA . ARG A 1 95 ? 10.664 5.079 -14.017 1.00 96.44 95 ARG A CA 1
ATOM 716 C C . ARG A 1 95 ? 11.281 3.972 -14.864 1.00 96.44 95 ARG A C 1
ATOM 718 O O . ARG A 1 95 ? 11.165 4.022 -16.079 1.00 96.44 95 ARG A O 1
ATOM 725 N N . GLU A 1 96 ? 11.777 2.914 -14.225 1.00 93.88 96 GLU A N 1
ATOM 726 C CA . GLU A 1 96 ? 12.351 1.761 -14.934 1.00 93.88 96 GLU A CA 1
ATOM 727 C C . GLU A 1 96 ? 11.368 1.139 -15.929 1.00 93.88 96 GLU A C 1
ATOM 729 O O . GLU A 1 96 ? 11.748 0.787 -17.036 1.00 93.88 96 GLU A O 1
ATOM 734 N N . GLY A 1 97 ? 10.090 1.024 -15.554 1.00 90.81 97 GLY A N 1
ATOM 735 C CA . GLY A 1 97 ? 9.065 0.477 -16.441 1.00 90.81 97 GLY A CA 1
ATOM 736 C C . GLY A 1 97 ? 8.668 1.390 -17.606 1.00 90.81 97 GLY A C 1
ATOM 737 O O . GLY A 1 97 ? 8.026 0.906 -18.529 1.00 90.81 97 GLY A O 1
ATOM 738 N N . ARG A 1 98 ? 8.987 2.690 -17.558 1.00 89.44 98 ARG A N 1
ATOM 739 C CA . ARG A 1 98 ? 8.785 3.637 -18.670 1.00 89.44 98 ARG A CA 1
ATOM 740 C C . ARG A 1 98 ? 10.003 3.728 -19.586 1.00 89.44 98 ARG A C 1
ATOM 742 O O . ARG A 1 98 ? 9.843 4.088 -20.747 1.00 89.44 98 ARG A O 1
ATOM 749 N N . ASP A 1 99 ? 11.178 3.422 -19.047 1.00 84.94 99 ASP A N 1
ATOM 750 C CA . ASP A 1 99 ? 12.456 3.463 -19.757 1.00 84.94 99 ASP A CA 1
ATOM 751 C C . ASP A 1 99 ? 12.795 2.127 -20.461 1.00 84.94 99 ASP A C 1
ATOM 753 O O . ASP A 1 99 ? 13.767 2.071 -21.217 1.00 84.94 99 ASP A O 1
ATOM 757 N N . ALA A 1 100 ? 12.017 1.063 -20.212 1.00 78.25 100 ALA A N 1
ATOM 758 C CA . ALA A 1 100 ? 12.154 -0.283 -20.790 1.00 78.25 100 ALA A CA 1
ATOM 759 C C . ALA A 1 100 ? 11.258 -0.503 -22.019 1.00 78.25 100 ALA A C 1
ATOM 761 O O . ALA A 1 100 ? 11.722 -1.196 -22.955 1.00 78.25 100 ALA A O 1
#

InterPro domains:
  IPR011990 Tetratricopeptide-like helical domain superfamily [G3DSA:1.25.40.10] (1-100)
  IPR011990 Tetratricopeptide-like helical domain superfamily [SSF48452] (5-74)
  IPR047150 SGT [PTHR45831] (3-97)

Foldseek 3Di:
DLVQLVVLLVVLVVCVVVLVLVSSLVSLVVSCVVPVLPLSSLQSNLVSLVSDDQDLVSLVSSLVSLVSSLVRPPNDPVCNVVSVVSNVVSVVSNVVNVVD

Secondary structure (DSSP, 8-state):
-HHHHHHHHHHHHHHHHTT-HHHHHHHHHHHHHH-TT-HHHHHHHHHHHHHSPP-HHHHHHHHHHHHHHHT-TT--HHHHHHHHHHHHHHHHHHHHHHH-

Organism: NCBI:txid141414

pLDDT: mean 96.25, std 5.05, range [64.62, 98.81]